Protein AF-A0A0P7ANM0-F1 (afdb_monomer_lite)

Organism: NCBI:txid1300341

pLDDT: mean 84.04, std 16.18, range [33.94, 97.31]

Radius of gyration: 12.57 Å; chains: 1; bounding box: 29×29×36 Å

Sequence (85 aa):
MTGKGPGQDGTINPFFGQDCYALVENIGNRTFSIRIQQDGKIIEEIDIAKGELKKVKLNKGAELYLDPNPDGIARALVNYEKIEE

Secondary structure (DSSP, 8-state):
---SSTT------TTTTS-EEEEEEE-SSS-EEEEEEETTEEEEEEEE-TT-EEEEEE-TT-EEEEE--SSS---EEEEEEE---

Foldseek 3Di:
DDAPDVPRPDDDAPQAQAKKKKKKFFCDQAKWKKFKDAPRDTPDIGIAGHGRIDIDIHHHRIDMDTGGPPPDDTDIDIDMGGDDD

Structure (mmCIF, N/CA/C/O backbone):
data_AF-A0A0P7ANM0-F1
#
_entry.id   AF-A0A0P7ANM0-F1
#
loop_
_atom_site.group_PDB
_atom_site.id
_atom_site.type_symbol
_atom_site.label_atom_id
_atom_site.label_alt_id
_atom_site.label_comp_id
_atom_site.label_asym_id
_atom_site.label_entity_id
_atom_site.label_seq_id
_atom_site.pdbx_PDB_ins_code
_atom_site.Cartn_x
_atom_site.Cartn_y
_atom_site.Cartn_z
_atom_site.occupancy
_atom_site.B_iso_or_equiv
_atom_site.auth_seq_id
_atom_site.auth_comp_id
_atom_site.auth_asym_id
_atom_site.auth_atom_id
_atom_site.pdbx_PDB_model_num
ATOM 1 N N . MET A 1 1 ? -0.846 -15.051 7.925 1.00 40.34 1 MET A N 1
ATOM 2 C CA . MET A 1 1 ? -0.896 -15.365 6.487 1.00 40.34 1 MET A CA 1
ATOM 3 C C . MET A 1 1 ? -2.324 -15.777 6.179 1.00 40.34 1 MET A C 1
ATOM 5 O O . MET A 1 1 ? -2.747 -16.824 6.646 1.00 40.34 1 MET A O 1
ATOM 9 N N . THR A 1 2 ? -3.079 -14.944 5.471 1.00 34.09 2 THR A N 1
ATOM 10 C CA . THR A 1 2 ? -4.347 -15.355 4.845 1.00 34.09 2 THR A CA 1
ATOM 11 C C . THR A 1 2 ? -4.349 -14.811 3.428 1.00 34.09 2 THR A C 1
ATOM 13 O O . THR A 1 2 ? -5.015 -13.839 3.091 1.00 34.09 2 THR A O 1
ATOM 16 N N . GLY A 1 3 ? -3.505 -15.444 2.620 1.00 39.16 3 GLY A N 1
ATOM 17 C CA . GLY A 1 3 ? -3.538 -15.355 1.175 1.00 39.16 3 GLY A CA 1
ATOM 18 C C . GLY A 1 3 ? -4.599 -16.282 0.605 1.00 39.16 3 GLY A C 1
ATOM 19 O O . GLY A 1 3 ? -4.647 -17.449 0.989 1.00 39.16 3 GLY A O 1
ATOM 20 N N . LYS A 1 4 ? -5.467 -15.783 -0.283 1.00 44.03 4 LYS A N 1
ATOM 21 C CA . LYS A 1 4 ? -6.571 -16.567 -0.871 1.00 44.03 4 LYS A CA 1
ATOM 22 C C . LYS A 1 4 ? -6.135 -17.448 -2.06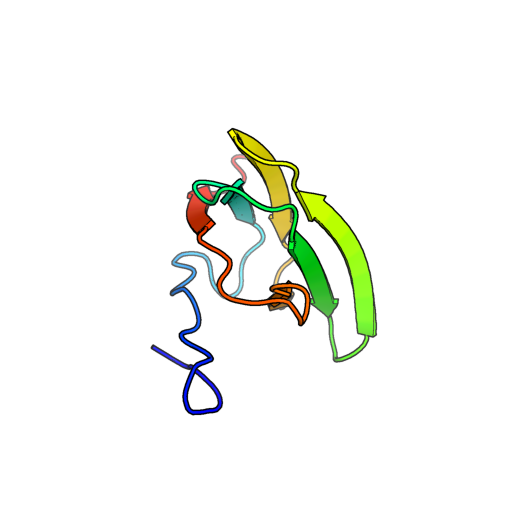0 1.00 44.03 4 LYS A C 1
ATOM 24 O O . LYS A 1 4 ? -6.982 -18.095 -2.668 1.00 44.03 4 LYS A O 1
ATOM 29 N N . GLY A 1 5 ? -4.838 -17.530 -2.380 1.00 40.91 5 GLY A N 1
ATOM 30 C CA . GLY A 1 5 ? -4.319 -18.417 -3.426 1.00 40.91 5 GLY A CA 1
ATOM 31 C C . GLY A 1 5 ? -2.814 -18.270 -3.696 1.00 40.91 5 GLY A C 1
ATOM 32 O O . GLY A 1 5 ? -2.167 -17.400 -3.109 1.00 40.91 5 GLY A O 1
ATOM 33 N N . PRO A 1 6 ? -2.243 -19.105 -4.587 1.00 33.94 6 PRO A N 1
ATOM 34 C CA . PRO A 1 6 ? -0.838 -19.023 -4.983 1.00 33.94 6 PRO A CA 1
ATOM 35 C C . PRO A 1 6 ? -0.523 -17.644 -5.578 1.00 33.94 6 PRO A C 1
ATOM 37 O O . PRO A 1 6 ? -1.158 -17.231 -6.545 1.00 33.94 6 PRO A O 1
ATOM 40 N N . GLY A 1 7 ? 0.439 -16.926 -4.993 1.00 45.16 7 GLY A N 1
ATOM 41 C CA . GLY A 1 7 ? 0.819 -15.572 -5.418 1.00 45.16 7 GLY A CA 1
ATOM 42 C C . GLY A 1 7 ? 0.031 -14.429 -4.766 1.00 45.16 7 GLY A C 1
ATOM 43 O O . GLY A 1 7 ? 0.339 -13.272 -5.031 1.00 45.16 7 GLY A O 1
ATOM 44 N N . GLN A 1 8 ? -0.942 -14.719 -3.895 1.00 51.34 8 GLN A N 1
ATOM 45 C CA . GLN A 1 8 ? -1.607 -13.712 -3.064 1.00 51.34 8 GLN A CA 1
ATOM 46 C C . GLN A 1 8 ? -1.108 -13.815 -1.625 1.00 51.34 8 GLN A C 1
ATOM 48 O O . GLN A 1 8 ? -1.849 -14.253 -0.756 1.00 51.34 8 GLN A O 1
ATOM 53 N N . ASP A 1 9 ? 0.135 -13.436 -1.341 1.00 56.34 9 ASP A N 1
ATOM 54 C CA . ASP A 1 9 ? 0.588 -13.342 0.049 1.00 56.34 9 ASP A CA 1
ATOM 55 C C . ASP A 1 9 ? 0.011 -12.072 0.682 1.00 56.34 9 ASP A C 1
ATOM 57 O O . ASP A 1 9 ? 0.512 -10.965 0.498 1.00 56.34 9 ASP A O 1
ATOM 61 N N . GLY A 1 10 ? -1.100 -12.234 1.405 1.00 62.09 10 GLY A N 1
ATOM 62 C CA . GLY A 1 10 ? -1.704 -11.153 2.175 1.00 62.09 10 GLY A CA 1
ATOM 63 C C . GLY A 1 10 ? -0.766 -10.695 3.293 1.00 62.09 10 GLY A C 1
ATOM 64 O O . GLY A 1 10 ? -0.245 -11.511 4.061 1.00 62.09 10 GLY A O 1
ATOM 65 N N . THR A 1 11 ? -0.579 -9.386 3.411 1.00 69.50 11 THR A N 1
ATOM 66 C CA . THR A 1 11 ? 0.114 -8.761 4.538 1.00 69.50 11 THR A CA 1
ATOM 67 C C . THR A 1 11 ? -0.681 -8.982 5.828 1.00 69.50 11 THR A C 1
ATOM 69 O O . THR A 1 11 ? -1.913 -9.016 5.836 1.00 69.50 11 THR A O 1
ATOM 72 N N . ILE A 1 12 ? 0.012 -9.166 6.954 1.00 73.12 12 ILE A N 1
ATOM 73 C CA . ILE A 1 12 ? -0.644 -9.277 8.263 1.00 73.12 12 ILE A CA 1
ATOM 74 C C . ILE A 1 12 ? -0.814 -7.858 8.804 1.00 73.12 12 ILE A C 1
ATOM 76 O O . ILE A 1 12 ? 0.159 -7.261 9.254 1.00 73.12 12 ILE A O 1
ATOM 80 N N . ASN A 1 13 ? -2.033 -7.318 8.755 1.00 78.56 13 ASN A N 1
ATOM 81 C CA . ASN A 1 13 ? -2.356 -6.045 9.399 1.00 78.56 13 ASN A CA 1
ATOM 82 C C . ASN A 1 13 ? -2.507 -6.258 10.924 1.00 78.56 13 ASN A C 1
ATOM 84 O O . ASN A 1 13 ? -3.488 -6.884 11.338 1.00 78.56 13 ASN A O 1
ATOM 88 N N . PRO A 1 14 ? -1.594 -5.746 11.776 1.00 80.81 14 PRO A N 1
ATOM 89 C CA . PRO A 1 14 ? -1.685 -5.905 13.231 1.00 80.81 14 PRO A CA 1
ATOM 90 C C . PRO A 1 14 ? -2.863 -5.134 13.84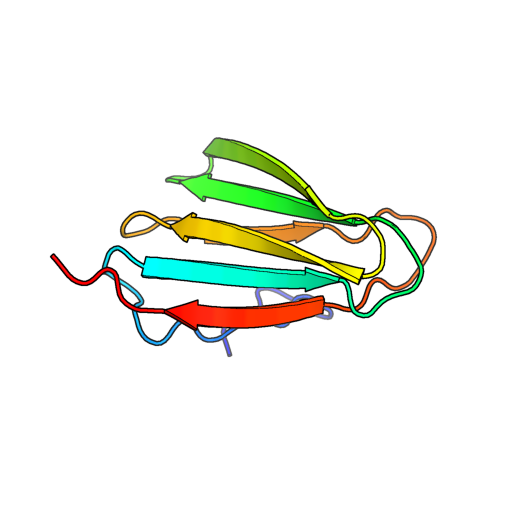9 1.00 80.81 14 PRO A C 1
ATOM 92 O O . PRO A 1 14 ? -3.243 -5.402 14.985 1.00 80.81 14 PRO A O 1
ATOM 95 N N . PHE A 1 15 ? -3.467 -4.206 13.102 1.00 83.06 15 PHE A N 1
ATOM 96 C CA . PHE A 1 15 ? -4.627 -3.414 13.510 1.00 83.06 15 PHE A CA 1
ATOM 97 C C . PHE A 1 15 ? -5.937 -3.942 12.916 1.00 83.06 15 PHE A C 1
ATOM 99 O O . PHE A 1 15 ? -6.920 -3.210 12.825 1.00 83.06 15 PHE A O 1
ATOM 106 N N . PHE A 1 16 ? -5.975 -5.209 12.490 1.00 77.38 16 PHE A N 1
ATOM 107 C CA . PHE A 1 16 ? -7.190 -5.811 11.951 1.00 77.38 16 PHE A CA 1
ATOM 108 C C . PHE A 1 16 ? -8.388 -5.610 12.898 1.00 77.38 16 PHE A C 1
ATOM 110 O O . PHE A 1 16 ? -8.310 -5.874 14.099 1.00 77.38 16 PHE A O 1
ATOM 117 N N . GLY A 1 17 ? -9.506 -5.128 12.349 1.00 82.62 17 GLY A N 1
ATOM 118 C CA . GLY A 1 17 ? -10.703 -4.791 13.124 1.00 82.62 17 GLY A CA 1
ATOM 119 C C . GLY A 1 17 ? -10.711 -3.382 13.735 1.00 82.62 17 GLY A C 1
ATOM 120 O O . GLY A 1 17 ? -11.655 -3.063 14.461 1.00 82.62 17 GLY A O 1
ATOM 121 N N . GLN A 1 18 ? -9.721 -2.544 13.424 1.00 89.62 18 GLN A N 1
ATOM 122 C CA . GLN A 1 18 ? -9.637 -1.128 13.792 1.00 89.62 18 GLN A CA 1
ATOM 123 C C . GLN A 1 18 ? -9.298 -0.275 12.561 1.00 89.62 18 GLN A C 1
ATOM 125 O O . GLN A 1 18 ? -8.871 -0.807 11.535 1.00 89.62 18 GLN A O 1
ATOM 130 N N . ASP A 1 19 ? -9.488 1.039 12.672 1.00 92.19 19 ASP A N 1
ATOM 131 C CA . ASP A 1 19 ? -8.969 1.983 11.685 1.00 92.19 19 ASP A CA 1
ATOM 132 C C . ASP A 1 19 ? -7.438 2.064 11.810 1.00 92.19 19 ASP A C 1
ATOM 134 O O . ASP A 1 19 ? -6.887 2.150 12.911 1.00 92.19 19 ASP A O 1
ATOM 138 N N . CYS A 1 20 ? -6.737 2.055 10.681 1.00 93.81 20 CYS A N 1
ATOM 139 C CA . CYS A 1 20 ? -5.282 2.185 10.634 1.00 93.81 20 CYS A CA 1
ATOM 140 C C . CYS A 1 20 ? -4.833 2.938 9.382 1.00 93.81 20 CYS A C 1
ATOM 142 O O . CYS A 1 20 ? -5.608 3.159 8.452 1.00 93.81 20 CYS A O 1
ATOM 144 N N . TYR A 1 21 ? -3.554 3.284 9.325 1.00 94.69 21 TYR A N 1
ATOM 145 C CA . TYR A 1 21 ? -2.904 3.664 8.081 1.00 94.69 21 TYR A CA 1
ATOM 146 C C . TYR A 1 21 ? -2.112 2.484 7.528 1.00 94.69 21 TYR A C 1
ATOM 148 O O . TYR A 1 21 ? -1.391 1.820 8.270 1.00 94.69 21 TYR A O 1
ATOM 156 N N . ALA A 1 22 ? -2.219 2.245 6.225 1.00 93.19 22 ALA A N 1
ATOM 157 C CA . ALA A 1 22 ? -1.265 1.425 5.495 1.00 93.19 22 ALA A CA 1
ATOM 158 C C . ALA A 1 22 ? -0.289 2.336 4.752 1.00 93.19 22 ALA A C 1
ATOM 160 O O . ALA A 1 22 ? -0.688 3.300 4.100 1.00 93.19 22 ALA A O 1
ATOM 161 N N . LEU A 1 23 ? 0.992 2.025 4.867 1.00 94.62 23 LEU A N 1
ATOM 162 C CA . LEU A 1 23 ? 2.075 2.693 4.170 1.00 94.62 23 LEU A CA 1
ATOM 163 C C . LEU A 1 23 ? 2.571 1.731 3.104 1.00 94.62 23 LEU A C 1
ATOM 165 O O . LEU A 1 23 ? 3.153 0.699 3.435 1.00 94.62 23 LEU A O 1
ATOM 169 N N . VAL A 1 24 ? 2.297 2.048 1.844 1.00 94.75 24 VAL A N 1
ATOM 170 C CA . VAL A 1 24 ? 2.671 1.224 0.697 1.00 94.75 24 VAL A CA 1
ATOM 171 C C . VAL A 1 24 ? 3.758 1.936 -0.084 1.00 94.75 24 VAL A C 1
ATOM 173 O O . VAL A 1 24 ? 3.527 2.999 -0.656 1.00 94.75 24 VAL A O 1
ATOM 176 N N . GLU A 1 25 ? 4.942 1.341 -0.107 1.00 95.12 25 GLU A N 1
ATOM 177 C CA . GLU A 1 25 ? 6.084 1.828 -0.871 1.00 95.12 25 GLU A CA 1
ATOM 178 C C . GLU A 1 25 ? 6.306 0.964 -2.105 1.00 95.12 25 GLU A C 1
ATOM 180 O O . GLU A 1 25 ? 6.386 -0.265 -2.010 1.00 95.12 25 GLU A O 1
ATOM 185 N N . ASN A 1 26 ? 6.478 1.597 -3.260 1.00 94.81 26 ASN A N 1
ATOM 186 C CA . ASN A 1 26 ? 6.919 0.910 -4.461 1.00 94.81 26 ASN A CA 1
ATOM 187 C C . ASN A 1 26 ? 8.447 0.850 -4.540 1.00 94.81 26 ASN A C 1
ATOM 189 O O . ASN A 1 26 ? 9.104 1.733 -5.092 1.00 94.81 26 ASN A O 1
ATOM 193 N N . ILE A 1 27 ? 8.999 -0.260 -4.053 1.00 95.12 27 ILE A N 1
ATOM 194 C CA . ILE A 1 27 ? 10.430 -0.596 -4.143 1.00 95.12 27 ILE A CA 1
ATOM 195 C C . ILE A 1 27 ? 10.796 -1.298 -5.467 1.00 95.12 27 ILE A C 1
ATOM 197 O O . ILE A 1 27 ? 11.921 -1.769 -5.660 1.00 95.12 27 ILE A O 1
ATOM 201 N N . GLY A 1 28 ? 9.826 -1.445 -6.371 1.00 91.25 28 GLY A N 1
ATOM 202 C CA . GLY A 1 28 ? 10.003 -1.987 -7.709 1.00 91.25 28 GLY A CA 1
ATOM 203 C C . GLY A 1 28 ? 10.476 -0.940 -8.717 1.00 91.25 28 GLY A C 1
ATOM 204 O O . GLY A 1 28 ? 10.739 0.215 -8.401 1.00 91.25 28 GLY A O 1
ATOM 205 N N . ASN A 1 29 ? 10.590 -1.355 -9.980 1.00 90.31 29 ASN A N 1
ATOM 206 C CA . ASN A 1 29 ? 10.964 -0.457 -11.080 1.00 90.31 29 ASN A CA 1
ATOM 207 C C . ASN A 1 29 ? 9.772 0.040 -11.907 1.00 90.31 29 ASN A C 1
ATOM 209 O O . ASN A 1 29 ? 9.959 0.868 -12.794 1.00 90.31 29 ASN A O 1
ATOM 213 N N . ARG A 1 30 ? 8.571 -0.479 -11.644 1.00 90.06 30 ARG A N 1
ATOM 214 C CA . ARG A 1 30 ? 7.367 -0.238 -12.439 1.00 90.06 30 ARG A CA 1
ATOM 215 C C . ARG A 1 30 ? 6.255 0.322 -11.574 1.00 90.06 30 ARG A C 1
ATOM 217 O O . ARG A 1 30 ? 6.164 -0.048 -10.409 1.00 90.06 30 ARG A O 1
ATOM 224 N N . THR A 1 31 ? 5.384 1.129 -12.162 1.00 92.44 31 THR A N 1
ATOM 225 C CA . THR A 1 31 ? 4.136 1.551 -11.523 1.00 92.44 31 THR A CA 1
ATOM 226 C C . THR A 1 31 ? 3.216 0.347 -11.322 1.00 92.44 31 THR A C 1
ATOM 228 O O . THR A 1 31 ? 3.063 -0.487 -12.225 1.00 92.44 31 THR A O 1
ATOM 231 N N . PHE A 1 32 ? 2.617 0.260 -10.141 1.00 92.50 32 PHE A N 1
ATOM 232 C CA . PHE A 1 32 ? 1.507 -0.642 -9.835 1.00 92.50 32 PHE A CA 1
ATOM 233 C C . PHE A 1 32 ? 0.405 0.152 -9.140 1.00 92.50 32 PHE A C 1
ATOM 235 O O . PHE A 1 32 ? 0.678 1.245 -8.643 1.00 92.50 32 PHE A O 1
ATOM 242 N N . SER A 1 33 ? -0.810 -0.385 -9.098 1.00 93.12 33 SER A N 1
ATOM 243 C CA . SER A 1 33 ? -1.905 0.237 -8.362 1.00 93.12 33 SER A CA 1
ATOM 244 C C . SER A 1 33 ? -2.203 -0.525 -7.077 1.00 93.12 33 SER A C 1
ATOM 246 O O . SER A 1 33 ? -1.910 -1.714 -6.929 1.00 93.12 33 SER A O 1
ATOM 248 N N . ILE A 1 34 ? -2.745 0.189 -6.102 1.00 93.19 34 ILE A N 1
ATOM 249 C CA . ILE A 1 34 ? -3.388 -0.410 -4.942 1.00 93.19 34 ILE A CA 1
ATOM 250 C C . ILE A 1 34 ? -4.869 -0.130 -4.987 1.00 93.19 34 ILE A C 1
ATOM 252 O O . ILE A 1 34 ? -5.301 0.905 -5.488 1.00 93.19 34 ILE A O 1
ATOM 256 N N . ARG A 1 35 ? -5.635 -1.031 -4.391 1.00 94.06 35 ARG A N 1
ATOM 257 C CA . ARG A 1 35 ? -7.082 -0.925 -4.344 1.00 94.06 35 ARG A CA 1
ATOM 258 C C . ARG A 1 35 ? -7.591 -1.196 -2.946 1.00 94.06 35 ARG A C 1
ATOM 260 O O . ARG A 1 35 ? -7.264 -2.220 -2.347 1.00 94.06 35 ARG A O 1
ATOM 267 N N . ILE A 1 36 ? -8.425 -0.294 -2.450 1.00 92.62 36 ILE A N 1
ATOM 268 C CA . ILE A 1 36 ? -9.104 -0.428 -1.167 1.00 92.62 36 ILE A CA 1
ATOM 269 C C . ILE A 1 36 ? -10.525 -0.902 -1.440 1.00 92.62 36 ILE A C 1
ATOM 271 O O . ILE A 1 36 ? -11.258 -0.281 -2.215 1.00 92.62 36 ILE A O 1
ATOM 275 N N . GLN A 1 37 ? -10.921 -2.001 -0.804 1.00 92.56 37 GLN A N 1
ATOM 276 C CA . GLN A 1 37 ? -12.286 -2.508 -0.866 1.00 92.56 37 GLN A CA 1
ATOM 277 C C . GLN A 1 37 ? -12.946 -2.548 0.505 1.00 92.56 37 GLN A C 1
ATOM 279 O O . GLN A 1 37 ? -12.292 -2.794 1.511 1.00 92.56 37 GLN A O 1
ATOM 284 N N . GLN A 1 38 ? -14.262 -2.368 0.537 1.00 89.88 38 GLN A N 1
ATOM 285 C CA . GLN A 1 38 ? -15.090 -2.617 1.712 1.00 89.88 38 GLN A CA 1
ATOM 286 C C . GLN A 1 38 ? -16.359 -3.331 1.273 1.00 89.88 38 GLN A C 1
ATOM 288 O O . GLN A 1 38 ? -17.016 -2.906 0.321 1.00 89.88 38 GLN A O 1
ATOM 293 N N . ASP A 1 39 ? -16.672 -4.441 1.938 1.00 89.19 39 ASP A N 1
ATOM 294 C CA . ASP A 1 39 ? -17.844 -5.268 1.633 1.00 89.19 39 ASP A CA 1
ATOM 295 C C . ASP A 1 39 ? -17.947 -5.631 0.133 1.00 89.19 39 ASP A C 1
ATOM 297 O O . ASP A 1 39 ? -19.022 -5.610 -0.469 1.00 89.19 39 ASP A O 1
ATOM 301 N N . GLY A 1 40 ? -16.798 -5.917 -0.497 1.00 87.50 40 GLY A N 1
ATOM 302 C CA . GLY A 1 40 ? -16.686 -6.279 -1.916 1.00 87.50 40 GLY A CA 1
ATOM 303 C C . GLY A 1 40 ? -16.823 -5.118 -2.909 1.00 87.50 40 GLY A C 1
ATOM 304 O O . GLY A 1 40 ? -16.868 -5.353 -4.116 1.00 87.50 40 GLY A O 1
ATOM 305 N N . LYS A 1 41 ? -16.899 -3.868 -2.436 1.00 93.00 41 LYS A N 1
ATOM 306 C CA . LYS A 1 41 ? -16.946 -2.668 -3.282 1.00 93.00 41 LYS A CA 1
ATOM 307 C C . LYS A 1 41 ? -15.608 -1.952 -3.276 1.00 93.00 41 LYS A C 1
ATOM 309 O O . LYS A 1 41 ? -15.032 -1.733 -2.216 1.00 93.00 41 LYS A O 1
ATOM 314 N N . ILE A 1 42 ? -15.156 -1.542 -4.456 1.00 92.94 42 ILE A N 1
ATOM 315 C CA . ILE A 1 42 ? -13.963 -0.709 -4.620 1.00 92.94 42 ILE A CA 1
ATOM 316 C C . ILE A 1 42 ? -14.290 0.700 -4.131 1.00 92.94 42 ILE A C 1
ATOM 318 O O . ILE A 1 42 ? -15.189 1.341 -4.672 1.00 92.94 42 ILE A O 1
ATOM 322 N N . ILE A 1 43 ? -13.582 1.150 -3.098 1.00 93.81 43 ILE A N 1
ATOM 323 C CA . ILE A 1 43 ? -13.708 2.510 -2.563 1.00 93.81 43 ILE A CA 1
ATOM 324 C C . ILE A 1 43 ? -12.693 3.427 -3.233 1.00 93.81 43 ILE A C 1
ATOM 326 O O . ILE A 1 43 ? -13.016 4.560 -3.575 1.00 93.81 43 ILE A O 1
ATOM 330 N N . GLU A 1 44 ? -11.468 2.936 -3.402 1.00 93.81 44 GLU A N 1
ATOM 331 C CA . GLU A 1 44 ? -10.359 3.743 -3.887 1.00 93.81 44 GLU A CA 1
ATOM 332 C C . GLU A 1 44 ? -9.377 2.877 -4.670 1.00 93.81 44 GLU A C 1
ATOM 334 O O . GLU A 1 44 ? -9.138 1.718 -4.320 1.00 93.81 44 GLU A O 1
ATOM 339 N N . GLU A 1 45 ? -8.809 3.457 -5.720 1.00 95.12 45 GLU A N 1
ATOM 340 C CA . GLU A 1 45 ? -7.723 2.882 -6.501 1.00 95.12 45 GLU A CA 1
ATOM 341 C C . GLU A 1 45 ? -6.659 3.959 -6.702 1.00 95.12 45 GLU A C 1
ATOM 343 O O . GLU A 1 45 ? -6.977 5.097 -7.052 1.00 95.12 45 GLU A O 1
ATOM 348 N N . ILE A 1 46 ? -5.407 3.623 -6.401 1.00 95.12 46 ILE A N 1
ATOM 349 C CA . ILE A 1 46 ? -4.309 4.586 -6.338 1.00 95.12 46 ILE A CA 1
ATOM 350 C C . ILE A 1 46 ? -3.105 3.997 -7.056 1.00 95.12 46 ILE A C 1
ATOM 352 O O . ILE A 1 46 ? -2.583 2.959 -6.650 1.00 95.12 46 ILE A O 1
ATOM 356 N N . ASP A 1 47 ? -2.622 4.699 -8.074 1.00 95.25 47 ASP A N 1
ATOM 357 C CA . ASP A 1 47 ? -1.347 4.384 -8.706 1.00 95.25 47 ASP A CA 1
ATOM 358 C C . ASP A 1 47 ? -0.176 4.773 -7.796 1.00 95.25 47 ASP A C 1
ATOM 360 O O . ASP A 1 47 ? -0.155 5.853 -7.198 1.00 95.25 47 ASP A O 1
ATOM 364 N N . ILE A 1 48 ? 0.819 3.890 -7.718 1.00 94.81 48 ILE A N 1
ATOM 365 C CA . ILE A 1 48 ? 2.062 4.100 -6.976 1.00 94.81 48 ILE A CA 1
ATOM 366 C C . ILE A 1 48 ? 3.230 4.017 -7.952 1.00 94.81 48 ILE A C 1
ATOM 368 O O . ILE A 1 48 ? 3.618 2.936 -8.417 1.00 94.81 48 ILE A O 1
ATOM 372 N N . ALA A 1 49 ? 3.804 5.173 -8.278 1.00 95.81 49 ALA A N 1
ATOM 373 C CA . ALA A 1 49 ? 4.967 5.268 -9.149 1.00 95.81 49 ALA A CA 1
ATOM 374 C C . ALA A 1 49 ? 6.219 4.664 -8.491 1.00 95.81 49 ALA A C 1
ATOM 376 O O . ALA A 1 49 ? 6.271 4.425 -7.286 1.00 95.81 49 ALA A O 1
ATOM 377 N N . LYS A 1 50 ? 7.263 4.407 -9.286 1.00 94.62 50 LYS A N 1
ATOM 378 C CA . LYS A 1 50 ? 8.547 3.901 -8.778 1.00 94.62 50 LYS A CA 1
ATOM 379 C C . LYS A 1 50 ? 9.098 4.809 -7.667 1.00 94.62 50 LYS A C 1
ATOM 381 O O . LYS A 1 50 ? 9.287 6.001 -7.897 1.00 94.62 50 LYS A O 1
ATOM 386 N N . GLY A 1 51 ? 9.448 4.218 -6.523 1.00 94.56 51 GLY A N 1
ATOM 387 C CA . GLY A 1 51 ? 10.017 4.925 -5.372 1.00 94.56 51 GLY A CA 1
ATOM 388 C C . GLY A 1 51 ? 9.010 5.779 -4.601 1.00 94.56 51 GLY A C 1
ATOM 389 O O . GLY A 1 51 ? 9.406 6.527 -3.712 1.00 94.56 51 GLY A O 1
ATOM 390 N N . GLU A 1 52 ? 7.723 5.704 -4.945 1.00 97.31 52 GLU A N 1
ATOM 391 C CA . GLU A 1 52 ? 6.679 6.440 -4.249 1.00 97.31 52 GLU A CA 1
ATOM 392 C C . GLU A 1 52 ? 6.197 5.676 -3.012 1.00 97.31 52 GLU A C 1
ATOM 394 O O . GLU A 1 52 ? 6.011 4.457 -3.041 1.00 97.31 52 GLU A O 1
ATOM 399 N N . LEU A 1 53 ? 5.965 6.426 -1.934 1.00 96.19 53 LEU A N 1
ATOM 400 C CA . LEU A 1 53 ? 5.332 5.965 -0.706 1.00 96.19 53 LEU A CA 1
ATOM 401 C C . LEU A 1 53 ? 3.943 6.596 -0.596 1.00 96.19 53 LEU A C 1
ATOM 403 O O . LEU A 1 53 ? 3.814 7.820 -0.527 1.00 96.19 53 LEU A O 1
ATOM 407 N N . LYS A 1 54 ? 2.902 5.767 -0.526 1.00 96.12 54 LYS A N 1
ATOM 408 C CA . LYS A 1 54 ? 1.532 6.205 -0.248 1.00 96.12 54 LYS A CA 1
ATOM 409 C C . LYS A 1 54 ? 1.124 5.799 1.158 1.00 96.12 54 LYS A C 1
ATOM 411 O O . LYS A 1 54 ? 1.190 4.627 1.517 1.00 96.12 54 LYS A O 1
ATOM 416 N N . LYS A 1 55 ? 0.648 6.771 1.935 1.00 95.62 55 LYS A N 1
ATOM 417 C CA . LYS A 1 55 ? -0.046 6.534 3.202 1.00 95.62 55 LYS A CA 1
ATOM 418 C C . LYS A 1 55 ? -1.546 6.598 2.944 1.00 95.62 55 LYS A C 1
ATOM 420 O O . LYS A 1 55 ? -2.049 7.645 2.551 1.00 95.62 55 LYS A O 1
ATOM 425 N N . VAL A 1 56 ? -2.241 5.489 3.162 1.00 93.94 56 VAL A N 1
ATOM 426 C CA . VAL A 1 56 ? -3.683 5.364 2.921 1.00 93.94 56 VAL A CA 1
ATOM 427 C C . VAL A 1 56 ? -4.405 5.016 4.209 1.00 93.94 56 VAL A C 1
ATOM 429 O O . VAL A 1 56 ? -3.916 4.211 5.004 1.00 93.94 56 VAL A O 1
ATOM 432 N N . LYS A 1 57 ? -5.565 5.634 4.439 1.00 93.88 57 LYS A N 1
ATOM 433 C CA . LYS A 1 57 ? -6.416 5.287 5.577 1.00 93.88 57 LYS A CA 1
ATOM 434 C C . LYS A 1 57 ? -7.196 4.019 5.234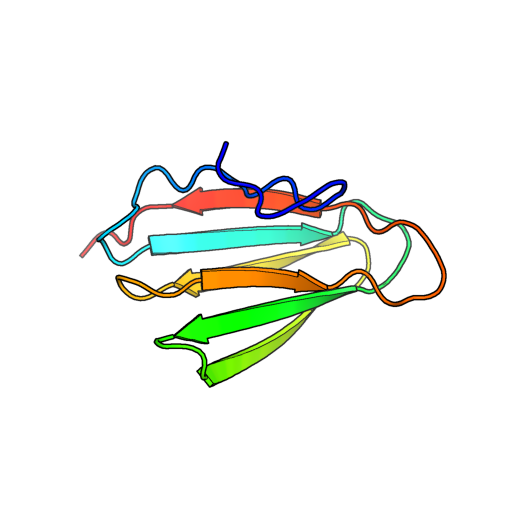 1.00 93.88 57 LYS A C 1
ATOM 436 O O . LYS A 1 57 ? -7.924 3.986 4.249 1.00 93.88 57 LYS A O 1
ATOM 441 N N . LEU A 1 58 ? -7.076 2.998 6.072 1.00 92.19 58 LEU A N 1
ATOM 442 C CA . LEU A 1 58 ? -7.909 1.805 6.026 1.00 92.19 58 LEU A CA 1
ATOM 443 C C . LEU A 1 58 ? -8.904 1.877 7.178 1.00 92.19 58 LEU A C 1
ATOM 445 O O . LEU A 1 58 ? -8.522 1.802 8.346 1.00 92.19 58 LEU A O 1
ATOM 449 N N . ASN A 1 59 ? -10.182 2.038 6.843 1.00 91.69 59 ASN A N 1
ATOM 450 C CA . ASN A 1 59 ? -11.252 1.935 7.827 1.00 91.69 59 ASN A CA 1
ATOM 451 C C . ASN A 1 59 ? -11.378 0.485 8.310 1.00 91.69 59 ASN A C 1
ATOM 453 O O . ASN A 1 59 ? -11.027 -0.463 7.598 1.00 91.69 59 ASN A O 1
ATOM 457 N N . LYS A 1 60 ? -11.941 0.299 9.502 1.00 89.19 60 LYS A N 1
ATOM 458 C CA . LYS A 1 60 ? -12.257 -1.019 10.047 1.00 89.19 60 LYS A CA 1
ATOM 459 C C . LYS A 1 60 ? -12.991 -1.893 9.021 1.00 89.19 60 LYS A C 1
ATOM 461 O O . LYS A 1 60 ? -14.080 -1.558 8.566 1.00 89.19 60 LYS A O 1
ATOM 466 N N . GLY A 1 61 ? -12.411 -3.059 8.733 1.00 86.25 61 GLY A N 1
ATOM 467 C CA . GLY A 1 61 ? -12.981 -4.050 7.816 1.00 86.25 61 GLY A CA 1
ATOM 468 C C . GLY A 1 61 ? -12.671 -3.811 6.336 1.00 86.25 61 GLY A C 1
ATOM 469 O O . GLY A 1 61 ? -13.065 -4.634 5.516 1.00 86.25 61 GLY A O 1
ATOM 470 N N . ALA A 1 62 ? -11.951 -2.738 5.991 1.00 89.31 62 ALA A N 1
ATOM 471 C CA . ALA A 1 62 ? -11.461 -2.534 4.636 1.00 89.31 62 ALA A CA 1
ATOM 472 C C . ALA A 1 62 ? -10.311 -3.501 4.300 1.00 89.31 62 ALA A C 1
ATOM 474 O O . ALA A 1 62 ? -9.455 -3.812 5.134 1.00 89.31 62 ALA A O 1
ATOM 475 N N . GLU A 1 63 ? -10.284 -3.948 3.052 1.00 88.81 63 GLU A N 1
ATOM 476 C CA . GLU A 1 63 ? -9.250 -4.791 2.463 1.00 88.81 63 GLU A CA 1
ATOM 477 C C . GLU A 1 63 ? -8.348 -3.940 1.558 1.00 88.81 63 GLU A C 1
ATOM 479 O O . GLU A 1 63 ? -8.834 -3.095 0.807 1.00 88.81 63 GLU A O 1
ATOM 484 N N . LEU A 1 64 ? -7.036 -4.183 1.604 1.00 90.06 64 LEU A N 1
ATOM 485 C CA . LEU A 1 64 ? -6.049 -3.571 0.714 1.00 90.06 64 LEU A CA 1
ATOM 486 C C .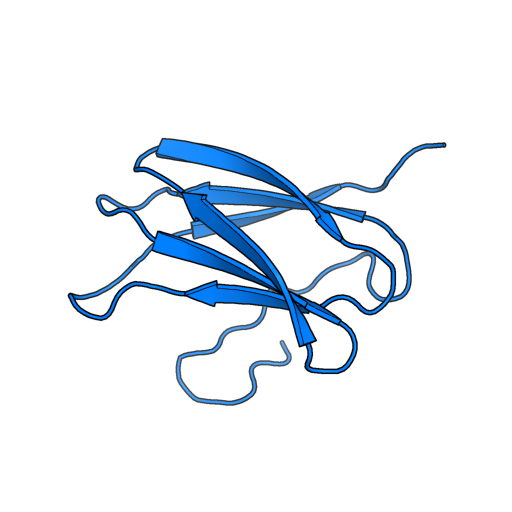 LEU A 1 64 ? -5.518 -4.632 -0.250 1.00 90.06 64 LEU A C 1
ATOM 488 O O . LEU A 1 64 ? -5.000 -5.662 0.183 1.00 90.06 64 LEU A O 1
ATOM 492 N N . TYR A 1 65 ? -5.601 -4.350 -1.543 1.00 90.00 65 TYR A N 1
ATOM 493 C CA . TYR A 1 65 ? -5.062 -5.180 -2.611 1.00 90.00 65 TYR A CA 1
ATOM 494 C C . TYR A 1 65 ? -3.879 -4.467 -3.268 1.00 90.00 65 TY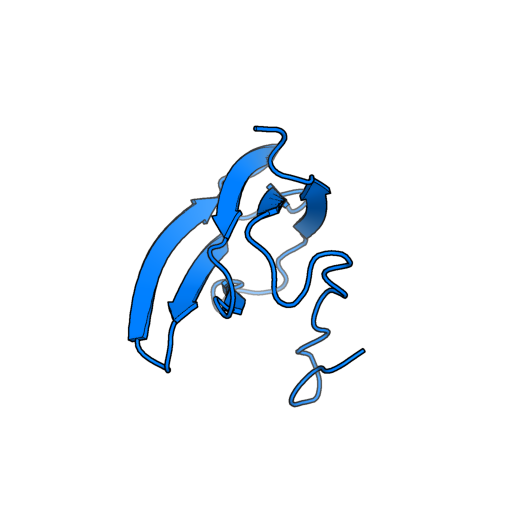R A C 1
ATOM 496 O O . TYR A 1 65 ? -3.931 -3.260 -3.500 1.00 90.00 65 TYR A O 1
ATOM 504 N N . LEU A 1 66 ? -2.815 -5.222 -3.552 1.00 89.69 66 LEU A N 1
ATOM 505 C CA . LEU A 1 66 ? -1.716 -4.790 -4.411 1.00 89.69 66 LEU A CA 1
ATOM 506 C C . LEU A 1 66 ? -1.976 -5.370 -5.800 1.00 89.69 66 LEU A C 1
ATOM 508 O O . LEU A 1 66 ? -2.002 -6.592 -5.944 1.00 89.69 66 LEU A O 1
ATOM 512 N N . ASP A 1 67 ? -2.147 -4.508 -6.795 1.00 89.31 67 ASP A N 1
ATOM 513 C CA . ASP A 1 67 ? -2.4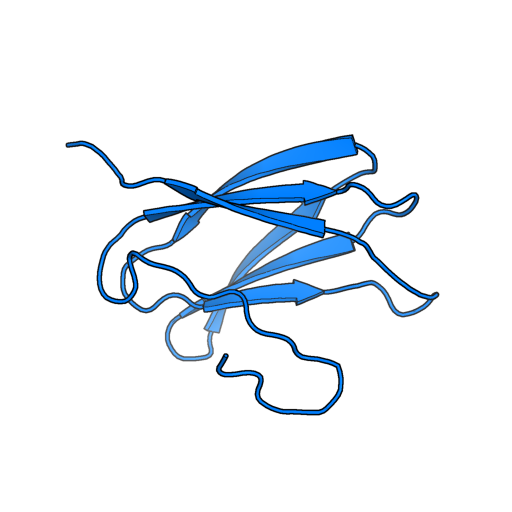92 -4.879 -8.163 1.00 89.31 67 ASP A CA 1
ATOM 514 C C . ASP A 1 67 ? -1.262 -4.644 -9.078 1.00 89.31 67 ASP A C 1
ATOM 516 O O . ASP A 1 67 ? -1.062 -3.567 -9.654 1.00 89.31 67 ASP A O 1
ATOM 520 N N . PRO A 1 68 ? -0.355 -5.641 -9.188 1.00 81.75 68 PRO A N 1
ATOM 521 C CA . PRO A 1 68 ? 0.796 -5.580 -10.076 1.00 81.75 68 PRO A CA 1
ATOM 522 C C . PRO A 1 68 ? 0.299 -5.698 -11.516 1.00 81.75 68 PRO A C 1
ATOM 524 O O . PRO A 1 68 ? -0.040 -6.789 -11.964 1.00 81.75 68 PRO A O 1
ATOM 527 N N . ASN A 1 69 ? 0.240 -4.581 -12.239 1.00 75.56 69 ASN A N 1
ATOM 528 C CA . ASN A 1 69 ? -0.053 -4.538 -13.676 1.00 75.56 69 ASN A CA 1
ATOM 529 C C . ASN A 1 69 ? 0.516 -5.764 -14.446 1.00 75.56 69 ASN A C 1
ATOM 531 O O . ASN A 1 69 ? 1.634 -6.205 -14.150 1.00 75.56 69 ASN A O 1
ATOM 535 N N . PRO A 1 70 ? -0.182 -6.293 -15.471 1.00 75.62 70 PRO A N 1
ATOM 536 C CA . PRO A 1 70 ? 0.059 -7.635 -16.024 1.00 75.62 70 PRO A CA 1
ATOM 537 C C . PRO A 1 70 ? 1.463 -7.872 -16.605 1.00 75.62 70 PRO A C 1
ATOM 539 O O . PRO A 1 70 ? 1.914 -9.013 -16.674 1.00 75.62 70 PRO A O 1
ATOM 542 N N . ASP A 1 71 ? 2.198 -6.821 -16.976 1.00 75.75 71 ASP A N 1
ATOM 543 C CA . ASP A 1 71 ? 3.505 -6.934 -17.649 1.00 75.75 71 ASP A CA 1
ATOM 544 C C . ASP A 1 71 ? 4.682 -7.323 -16.722 1.00 75.75 71 ASP A C 1
ATOM 546 O O . ASP A 1 71 ? 5.756 -6.724 -16.775 1.00 75.75 71 ASP A O 1
ATOM 550 N N . GLY A 1 72 ? 4.487 -8.224 -15.749 1.00 76.75 72 GLY A N 1
ATOM 551 C CA . GLY A 1 72 ? 5.550 -8.720 -14.854 1.00 76.75 72 GLY A CA 1
ATOM 552 C C . GLY A 1 72 ? 5.394 -8.443 -13.349 1.00 76.75 72 GLY A C 1
ATOM 553 O O . GLY A 1 72 ? 4.302 -8.227 -12.837 1.00 76.75 72 GLY A O 1
ATOM 554 N N . ILE A 1 73 ? 6.517 -8.503 -12.625 1.00 83.69 73 ILE A N 1
ATOM 555 C CA . ILE A 1 73 ? 6.555 -8.526 -11.153 1.00 83.69 73 ILE A CA 1
ATOM 556 C C . ILE A 1 73 ? 6.597 -7.099 -10.587 1.00 83.69 73 ILE A C 1
ATOM 558 O O . ILE A 1 73 ? 7.545 -6.356 -10.857 1.00 83.69 73 ILE A O 1
ATOM 562 N N . ALA A 1 74 ? 5.628 -6.736 -9.741 1.00 87.50 74 ALA A N 1
ATOM 563 C CA . ALA A 1 74 ? 5.754 -5.576 -8.858 1.00 87.50 74 ALA A CA 1
ATOM 564 C C . ALA A 1 74 ? 6.386 -5.977 -7.520 1.00 87.50 74 ALA A C 1
ATOM 566 O O . ALA A 1 74 ? 6.294 -7.125 -7.084 1.00 87.50 74 ALA A O 1
ATOM 567 N N . ARG A 1 75 ? 7.042 -5.019 -6.864 1.00 90.44 75 ARG A N 1
ATOM 568 C CA . ARG A 1 75 ? 7.595 -5.194 -5.520 1.00 90.44 75 ARG A CA 1
ATOM 569 C C . ARG A 1 75 ? 7.125 -4.040 -4.659 1.00 90.44 75 ARG A C 1
ATOM 571 O O . ARG A 1 75 ? 7.305 -2.887 -5.042 1.00 90.44 75 ARG A O 1
ATOM 578 N N . ALA A 1 76 ? 6.561 -4.371 -3.509 1.00 91.00 76 ALA A N 1
ATOM 579 C CA . ALA A 1 76 ? 6.073 -3.398 -2.554 1.00 91.00 76 ALA A CA 1
ATOM 580 C C . ALA A 1 76 ? 6.605 -3.716 -1.157 1.00 91.00 76 ALA A C 1
ATOM 582 O O . ALA A 1 76 ? 6.766 -4.886 -0.805 1.00 91.00 76 ALA A O 1
ATOM 583 N N . LEU A 1 77 ? 6.839 -2.672 -0.370 1.00 92.00 77 LEU A N 1
ATOM 584 C CA . LEU A 1 77 ? 6.964 -2.770 1.078 1.00 92.00 77 LEU A CA 1
ATOM 585 C C . LEU A 1 77 ? 5.676 -2.218 1.687 1.00 92.00 77 LEU A C 1
ATOM 587 O O . LEU A 1 77 ? 5.238 -1.130 1.317 1.00 92.00 77 LEU A O 1
ATOM 591 N N . VAL A 1 78 ? 5.059 -2.974 2.594 1.00 91.50 78 VAL A N 1
ATOM 592 C CA . VAL A 1 78 ? 3.812 -2.568 3.250 1.00 91.50 78 VAL A CA 1
ATOM 593 C C . VAL A 1 78 ? 4.019 -2.553 4.753 1.00 91.50 78 VAL A C 1
ATOM 595 O O . VAL A 1 78 ? 4.321 -3.586 5.348 1.00 91.50 78 VAL A O 1
ATOM 598 N N . ASN A 1 79 ? 3.819 -1.385 5.352 1.00 92.12 79 ASN A N 1
ATOM 599 C CA . ASN A 1 79 ? 3.820 -1.183 6.796 1.00 92.12 79 ASN A CA 1
ATOM 600 C C . ASN A 1 79 ? 2.453 -0.681 7.261 1.00 92.12 79 ASN A C 1
ATOM 602 O O . ASN A 1 79 ? 1.643 -0.204 6.464 1.00 92.12 79 ASN A O 1
ATOM 606 N N . TYR A 1 80 ? 2.209 -0.770 8.566 1.00 91.31 80 TYR A N 1
ATOM 607 C CA . TYR A 1 80 ? 0.978 -0.292 9.177 1.00 91.31 80 TYR A CA 1
ATOM 608 C C . TYR A 1 80 ? 1.277 0.626 10.352 1.00 91.31 80 TYR A C 1
ATOM 610 O O . TYR A 1 80 ? 2.161 0.343 11.159 1.00 91.31 80 TYR A O 1
ATOM 618 N N . GLU A 1 81 ? 0.477 1.675 10.484 1.00 92.88 81 GLU A N 1
ATOM 619 C CA . GLU A 1 81 ? 0.498 2.598 11.614 1.00 92.88 81 GLU A CA 1
ATOM 620 C C . GLU A 1 81 ? -0.893 2.684 12.240 1.00 92.88 81 GLU A C 1
ATOM 622 O O . GLU A 1 81 ? -1.913 2.657 11.545 1.00 92.88 81 GLU A O 1
ATOM 627 N N . LYS A 1 82 ? -0.939 2.819 13.565 1.00 92.50 82 LYS A N 1
ATOM 628 C CA . LYS A 1 82 ? -2.183 3.112 14.274 1.00 92.50 82 LYS A CA 1
ATOM 629 C C . LYS A 1 82 ? -2.620 4.543 13.949 1.00 92.50 82 LYS A C 1
ATOM 631 O O . LYS A 1 82 ? -1.779 5.423 13.777 1.00 92.50 82 LYS A O 1
ATOM 636 N N . ILE A 1 83 ? -3.927 4.789 13.893 1.00 90.75 83 ILE A N 1
ATOM 637 C CA . ILE A 1 83 ? -4.439 6.160 13.963 1.00 90.75 83 ILE A CA 1
ATOM 638 C C . ILE A 1 83 ? -4.421 6.557 15.439 1.00 90.75 83 ILE A C 1
ATOM 640 O O . ILE A 1 83 ? -5.137 5.963 16.245 1.00 90.75 83 ILE A O 1
ATOM 644 N N . GLU A 1 84 ? -3.537 7.480 15.807 1.00 76.56 84 GLU A N 1
ATOM 645 C CA . GLU A 1 84 ? -3.611 8.150 17.105 1.00 76.56 84 GLU A CA 1
ATOM 646 C C . GLU A 1 84 ? -4.689 9.235 17.013 1.00 76.56 84 GLU A C 1
ATOM 648 O O . GLU A 1 84 ? -4.732 9.983 16.032 1.00 76.56 84 GLU A O 1
ATOM 653 N N . GLU A 1 85 ? -5.602 9.225 17.982 1.00 57.94 85 GLU A N 1
ATOM 654 C CA . GLU A 1 85 ? -6.720 10.166 18.117 1.00 57.94 85 GLU A CA 1
ATOM 655 C C . GLU A 1 85 ? -6.294 11.383 18.946 1.00 57.94 85 GLU A C 1
ATOM 657 O O . GLU A 1 85 ? -5.570 11.174 19.951 1.00 57.94 85 GLU A O 1
#